Protein AF-A0A7S2FF23-F1 (afdb_monomer_lite)

Foldseek 3Di:
DPCVLVVLVVVLVVLVVVDDDDDVSLVVSLVSLLVSLVVCVVVPVLVVLVVSLVVCVVVVRDQDPSNLVSQLVSCVVVVNVPSNVVSVVVVVVVVVVVVVVVVVVVVVVVVVVVVVVVVVVVVVVD

Sequence (126 aa):
TGGRWQAALSLVDDMARYEMDGVAGDQLMAMGYTRAMALCASVGQWGEVDALLRRMKEKRLSLTREVMVFALRSAARRNDANDALLILGKMKRASVEHRQTMYQAHAKAQSQAEMEAEAAAEAAAE

Secondary structure (DSSP, 8-state):
-TTHHHHHHHHHHHHHHT---SHHHHHHHHHHHHHHHHHHHHTT-HHHHHHHHHHHHHTT----HHHHHHHHHHHHHTT-HHHHHHHHHHHHH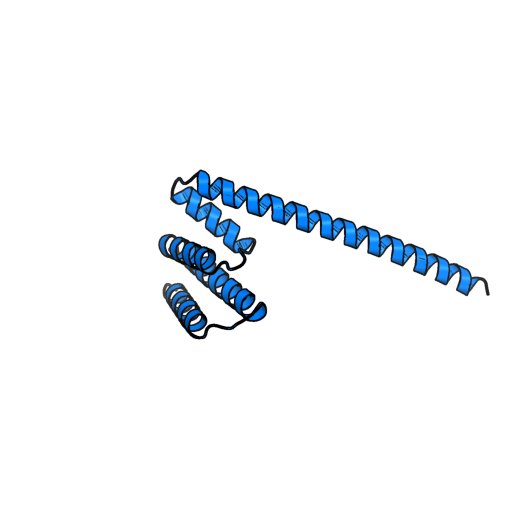HHHHHHHHHHHHHHHHHHHHHHHHHHHHHHT--

Radius of gyration: 21.61 Å; chains: 1; bounding box: 57×35×58 Å

Structure (mmCIF, N/CA/C/O backbone):
data_AF-A0A7S2FF23-F1
#
_entry.id   AF-A0A7S2FF23-F1
#
loop_
_atom_site.group_PDB
_atom_site.id
_atom_site.type_symbol
_atom_site.label_atom_id
_atom_site.label_alt_id
_atom_site.label_comp_id
_atom_site.label_asym_id
_atom_site.label_entity_id
_atom_site.label_seq_id
_atom_site.pdbx_PDB_ins_code
_atom_site.Cartn_x
_atom_site.Cartn_y
_atom_site.Cartn_z
_atom_site.occupancy
_atom_site.B_iso_or_equiv
_atom_site.auth_seq_id
_atom_site.auth_comp_id
_atom_site.auth_asym_id
_atom_site.auth_atom_id
_atom_site.pdbx_PDB_model_num
ATOM 1 N N . THR A 1 1 ? -26.070 -5.693 -5.999 1.00 49.62 1 THR A N 1
ATOM 2 C CA . THR A 1 1 ? -24.609 -5.901 -6.190 1.00 49.62 1 THR A CA 1
ATOM 3 C C . THR A 1 1 ? -23.790 -5.796 -4.894 1.00 49.62 1 THR A C 1
ATOM 5 O O . THR A 1 1 ? -22.575 -5.648 -4.966 1.00 49.62 1 THR A O 1
ATOM 8 N N . GLY A 1 2 ? -24.395 -5.954 -3.706 1.00 57.28 2 GLY A N 1
ATOM 9 C CA . GLY A 1 2 ? -23.759 -5.632 -2.417 1.00 57.28 2 GLY A CA 1
ATOM 10 C C . GLY A 1 2 ? -22.886 -6.707 -1.751 1.00 57.28 2 GLY A C 1
ATOM 11 O O . GLY A 1 2 ? -22.427 -6.443 -0.651 1.00 57.28 2 GLY A O 1
ATOM 12 N N . GLY A 1 3 ? -22.669 -7.878 -2.370 1.00 71.75 3 GLY A N 1
ATOM 13 C CA . GLY A 1 3 ? -21.920 -9.007 -1.774 1.00 71.75 3 GLY A CA 1
ATOM 14 C C . GLY A 1 3 ? -20.445 -9.138 -2.195 1.00 71.75 3 GLY A C 1
ATOM 15 O O . GLY A 1 3 ? -19.717 -9.988 -1.690 1.00 71.75 3 GLY A O 1
ATOM 16 N N . ARG A 1 4 ? -19.990 -8.336 -3.170 1.00 82.06 4 ARG A N 1
ATOM 17 C CA . ARG A 1 4 ? -18.653 -8.502 -3.775 1.00 82.06 4 ARG A CA 1
ATOM 18 C C . ARG A 1 4 ? -17.509 -8.020 -2.883 1.00 82.06 4 ARG A C 1
ATOM 20 O O . ARG A 1 4 ? -16.389 -8.484 -3.057 1.00 82.06 4 ARG A O 1
ATOM 27 N N . TRP A 1 5 ? -17.770 -7.097 -1.959 1.00 87.12 5 TRP A N 1
ATOM 28 C CA . TRP A 1 5 ? -16.735 -6.587 -1.059 1.00 87.12 5 TRP A CA 1
ATOM 29 C C . TRP A 1 5 ? -16.462 -7.570 0.086 1.00 87.12 5 TRP A C 1
ATOM 31 O O . TRP A 1 5 ? -15.302 -7.802 0.394 1.00 87.12 5 TRP A O 1
ATOM 41 N N . GLN A 1 6 ? -17.485 -8.249 0.617 1.00 91.44 6 GLN A N 1
ATOM 42 C CA . GLN A 1 6 ? -17.327 -9.312 1.618 1.00 91.44 6 GLN A CA 1
ATOM 43 C C . GLN A 1 6 ? -16.539 -10.496 1.053 1.00 91.44 6 GLN A C 1
ATOM 45 O O . GLN A 1 6 ? -15.628 -10.996 1.704 1.00 91.44 6 GLN A O 1
ATOM 50 N N . ALA A 1 7 ? -16.838 -10.906 -0.185 1.00 89.19 7 ALA A N 1
ATOM 51 C CA . ALA A 1 7 ? -16.074 -11.954 -0.860 1.00 89.19 7 ALA A CA 1
ATOM 52 C C . ALA A 1 7 ? -14.597 -11.561 -1.047 1.00 89.19 7 ALA A C 1
ATOM 54 O O . ALA A 1 7 ? -13.710 -12.391 -0.876 1.00 89.19 7 ALA A O 1
ATOM 55 N N . ALA A 1 8 ? -14.320 -10.289 -1.35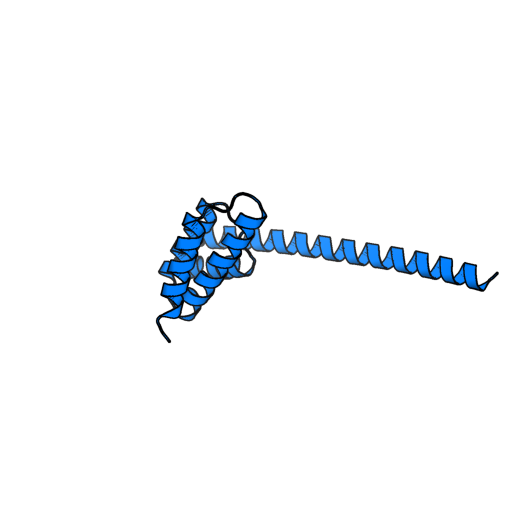3 1.00 89.44 8 ALA A N 1
ATOM 56 C CA . ALA A 1 8 ? -12.950 -9.800 -1.481 1.00 89.44 8 ALA A CA 1
ATOM 57 C C . ALA A 1 8 ? -12.206 -9.744 -0.137 1.00 89.44 8 ALA A C 1
ATOM 59 O O . ALA A 1 8 ? -11.015 -10.037 -0.104 1.00 89.44 8 ALA A O 1
ATOM 60 N N . LEU A 1 9 ? -12.894 -9.411 0.961 1.00 91.12 9 LEU A N 1
ATOM 61 C CA . LEU A 1 9 ? -12.325 -9.486 2.311 1.00 91.12 9 LEU A CA 1
ATOM 62 C C . LEU A 1 9 ? -11.981 -10.932 2.684 1.00 91.12 9 LEU A C 1
ATOM 64 O O . LEU A 1 9 ? -10.847 -11.195 3.074 1.00 91.12 9 LEU A O 1
ATOM 68 N N . SER A 1 10 ? -12.915 -11.864 2.462 1.00 90.31 10 SER A N 1
ATOM 69 C CA . SER A 1 10 ? -12.689 -13.295 2.704 1.00 90.31 10 SER A CA 1
ATOM 70 C C . SER A 1 10 ? -11.486 -13.814 1.922 1.00 90.31 10 SER A C 1
ATOM 72 O O . SER A 1 10 ? -10.647 -14.508 2.478 1.00 90.31 10 SER A O 1
ATOM 74 N N . LEU A 1 11 ? -11.355 -13.426 0.650 1.00 89.00 11 LEU A N 1
ATOM 75 C CA . LEU A 1 11 ? -10.224 -13.843 -0.173 1.00 89.00 11 LEU A CA 1
ATOM 76 C C . LEU A 1 11 ? -8.889 -13.312 0.368 1.00 89.00 11 LEU A C 1
ATOM 78 O O . LEU A 1 11 ? -7.906 -14.043 0.384 1.00 89.00 11 LEU A O 1
ATOM 82 N N . VAL A 1 12 ? -8.838 -12.056 0.824 1.00 89.06 12 VAL A N 1
ATOM 83 C CA . VAL A 1 12 ? -7.622 -11.487 1.433 1.00 89.06 12 VAL A CA 1
ATOM 84 C C . VAL A 1 12 ? -7.279 -12.185 2.749 1.00 89.06 12 VAL A C 1
ATOM 86 O O . VAL A 1 12 ? -6.098 -12.369 3.044 1.00 89.06 12 VAL A O 1
ATOM 89 N N . ASP A 1 13 ? -8.280 -12.595 3.525 1.00 89.94 13 ASP A N 1
ATOM 90 C CA . ASP A 1 13 ? -8.079 -13.378 4.745 1.00 89.94 13 ASP A CA 1
ATOM 91 C C . ASP A 1 13 ? -7.551 -14.779 4.442 1.00 89.94 13 ASP A C 1
ATOM 93 O O . ASP A 1 13 ? -6.604 -15.220 5.091 1.00 89.94 13 ASP A O 1
ATOM 97 N N . ASP A 1 14 ? -8.098 -15.447 3.428 1.00 88.06 14 ASP A N 1
ATOM 98 C CA . ASP A 1 14 ? -7.612 -16.749 2.979 1.00 88.06 14 ASP A CA 1
ATOM 99 C C . ASP A 1 14 ? -6.170 -16.640 2.480 1.00 88.06 14 ASP A C 1
ATOM 101 O O . ASP A 1 14 ? -5.298 -17.366 2.950 1.00 88.06 14 ASP A O 1
ATOM 105 N N . MET A 1 15 ? -5.873 -15.665 1.615 1.00 84.62 15 MET A N 1
ATOM 106 C CA . MET A 1 15 ? -4.509 -15.402 1.142 1.00 84.62 15 MET A CA 1
ATOM 107 C C . MET A 1 15 ? -3.540 -15.119 2.297 1.00 84.62 15 MET A C 1
ATOM 109 O O . MET A 1 15 ? -2.411 -15.602 2.285 1.00 84.62 15 MET A O 1
ATOM 113 N N . ALA A 1 16 ? -3.978 -14.374 3.317 1.00 82.25 16 ALA A N 1
ATOM 114 C CA . ALA A 1 16 ? -3.155 -14.075 4.484 1.00 82.25 16 ALA A CA 1
ATOM 115 C C . ALA A 1 16 ? -2.871 -15.307 5.359 1.00 82.25 16 ALA A C 1
ATOM 117 O O . ALA A 1 16 ? -1.862 -15.302 6.059 1.00 82.25 16 ALA A O 1
ATOM 118 N N . ARG A 1 17 ? -3.731 -16.336 5.333 1.00 81.69 17 ARG A N 1
ATOM 119 C CA . ARG A 1 17 ? -3.522 -17.604 6.057 1.00 81.69 17 ARG A CA 1
ATOM 120 C C . ARG A 1 17 ? -2.506 -18.512 5.378 1.00 81.69 17 ARG A C 1
ATOM 122 O O . ARG A 1 17 ? -1.840 -19.273 6.066 1.00 81.69 17 ARG A O 1
ATOM 129 N N . TYR A 1 18 ? -2.403 -18.448 4.054 1.00 78.75 18 TYR A N 1
ATOM 130 C CA . TYR A 1 18 ? -1.484 -19.291 3.288 1.00 78.75 18 TYR A CA 1
ATOM 131 C C . TYR A 1 18 ? -0.034 -18.782 3.278 1.00 78.75 18 TYR A C 1
ATOM 133 O O . TYR A 1 18 ? 0.759 -19.390 2.572 1.00 78.75 18 TYR A O 1
ATOM 141 N N . GLU A 1 19 ? 0.282 -17.698 4.013 1.00 65.50 19 GLU A N 1
ATOM 142 C CA . GLU A 1 19 ? 1.604 -17.046 4.144 1.00 65.50 19 GLU A CA 1
ATOM 143 C C . GLU A 1 19 ? 2.594 -17.421 3.032 1.00 65.50 19 GLU A C 1
ATOM 145 O O . GLU A 1 19 ? 3.387 -18.351 3.143 1.00 65.50 19 GLU A O 1
ATOM 150 N N . MET A 1 20 ? 2.513 -16.694 1.916 1.00 69.50 20 MET A N 1
ATOM 151 C CA . MET A 1 20 ? 3.458 -16.877 0.821 1.00 69.50 20 MET A CA 1
ATOM 152 C C . MET A 1 20 ? 4.746 -16.120 1.132 1.00 69.50 20 MET A C 1
ATOM 154 O O . MET A 1 20 ? 4.759 -14.890 1.110 1.00 69.50 20 MET A O 1
ATOM 158 N N . ASP A 1 21 ? 5.817 -16.860 1.405 1.00 74.50 21 ASP A N 1
ATOM 159 C CA . ASP A 1 21 ? 7.118 -16.279 1.720 1.00 74.50 21 ASP A CA 1
ATOM 160 C C . ASP A 1 21 ? 7.781 -15.611 0.504 1.00 74.50 21 ASP A C 1
ATOM 162 O O . ASP A 1 21 ? 7.741 -16.095 -0.632 1.00 74.50 21 ASP A O 1
ATOM 166 N N . GLY A 1 22 ? 8.466 -14.498 0.774 1.00 79.50 22 GLY A N 1
ATOM 167 C CA . GLY A 1 22 ? 9.318 -13.797 -0.181 1.00 79.50 22 GLY A CA 1
ATOM 168 C C . GLY A 1 22 ? 8.622 -12.711 -1.007 1.00 79.50 22 GLY A C 1
ATOM 169 O O . GLY A 1 22 ? 7.422 -12.462 -0.918 1.00 79.50 22 GLY A O 1
ATOM 170 N N . VAL A 1 23 ? 9.417 -12.050 -1.857 1.00 77.75 23 VAL A N 1
ATOM 171 C CA . VAL A 1 23 ? 9.014 -10.838 -2.601 1.00 77.75 23 VAL A CA 1
ATOM 172 C C . VAL A 1 23 ? 7.779 -11.066 -3.479 1.00 77.75 23 VAL A C 1
ATOM 174 O O . VAL A 1 23 ? 6.922 -10.189 -3.581 1.00 77.75 23 VAL A O 1
ATOM 177 N N . ALA A 1 24 ? 7.666 -12.243 -4.101 1.00 82.19 24 ALA A N 1
ATOM 178 C CA . ALA A 1 24 ? 6.515 -12.587 -4.933 1.00 82.19 24 ALA A CA 1
ATOM 179 C C . ALA A 1 24 ? 5.222 -12.713 -4.106 1.00 82.19 24 ALA A C 1
ATOM 181 O O . ALA A 1 24 ? 4.164 -12.256 -4.543 1.00 82.19 24 ALA A O 1
ATOM 182 N N . GLY A 1 25 ? 5.317 -13.275 -2.897 1.00 85.44 25 GLY A N 1
ATOM 183 C CA . GLY A 1 25 ? 4.204 -13.373 -1.958 1.00 85.44 25 GLY A CA 1
ATOM 184 C C . GLY A 1 25 ? 3.742 -12.001 -1.474 1.00 85.44 25 GLY A C 1
ATOM 185 O O . GLY A 1 25 ? 2.553 -11.691 -1.554 1.00 85.44 25 GLY A O 1
ATOM 186 N N . ASP A 1 26 ? 4.677 -11.129 -1.092 1.00 86.25 26 ASP A N 1
ATOM 187 C CA . ASP A 1 26 ? 4.374 -9.756 -0.666 1.00 86.25 26 ASP A CA 1
ATOM 188 C C . ASP A 1 26 ? 3.673 -8.942 -1.762 1.00 86.25 26 ASP A C 1
ATOM 190 O O . ASP A 1 26 ? 2.725 -8.198 -1.490 1.00 86.25 26 ASP A O 1
ATOM 194 N N . GLN A 1 27 ? 4.110 -9.090 -3.017 1.00 86.12 27 GLN A N 1
ATOM 195 C CA . GLN A 1 27 ? 3.484 -8.430 -4.164 1.00 86.12 27 GLN A CA 1
ATOM 196 C C . GLN A 1 27 ? 2.062 -8.942 -4.411 1.00 86.12 27 GLN A C 1
ATOM 198 O O . GLN A 1 27 ? 1.145 -8.136 -4.600 1.00 86.12 27 GLN A O 1
ATOM 203 N N . LEU A 1 28 ? 1.860 -10.261 -4.367 1.00 86.81 28 LEU A N 1
ATOM 204 C CA . LEU A 1 28 ? 0.541 -10.866 -4.532 1.00 86.81 28 LEU A CA 1
ATOM 205 C C . LEU A 1 28 ? -0.409 -10.442 -3.403 1.00 86.81 28 LEU A C 1
ATOM 207 O O . LEU A 1 28 ? -1.543 -10.033 -3.666 1.00 86.81 28 LEU A O 1
ATOM 211 N N . MET A 1 29 ? 0.068 -10.459 -2.156 1.00 89.69 29 MET A N 1
ATOM 212 C CA . MET A 1 29 ? -0.676 -9.963 -1.001 1.00 89.69 29 MET A CA 1
ATOM 213 C C . MET A 1 29 ? -1.052 -8.492 -1.186 1.00 89.69 29 MET A C 1
ATOM 215 O O . MET A 1 29 ? -2.224 -8.137 -1.047 1.00 89.69 29 MET A O 1
ATOM 219 N N . ALA A 1 30 ? -0.101 -7.631 -1.565 1.00 89.62 30 ALA A N 1
ATOM 220 C CA . ALA A 1 30 ? -0.363 -6.212 -1.797 1.00 89.62 30 ALA A CA 1
ATOM 221 C C . ALA A 1 30 ? -1.417 -5.975 -2.895 1.00 89.62 30 ALA A C 1
ATOM 223 O O . ALA A 1 30 ? -2.283 -5.106 -2.738 1.00 89.62 30 ALA A O 1
ATOM 224 N N . MET A 1 31 ? -1.406 -6.765 -3.976 1.00 89.50 31 MET A N 1
ATOM 225 C CA . MET A 1 31 ? -2.449 -6.728 -5.009 1.00 89.50 31 MET A CA 1
ATOM 226 C C . MET A 1 31 ? -3.822 -7.137 -4.461 1.00 89.50 31 MET A C 1
ATOM 228 O O . MET A 1 31 ? -4.812 -6.447 -4.724 1.00 89.50 31 MET A O 1
ATOM 232 N N . GLY A 1 32 ? -3.885 -8.210 -3.667 1.00 90.81 32 GLY A N 1
ATOM 233 C CA . GLY A 1 32 ? -5.118 -8.672 -3.023 1.00 90.81 32 GLY A CA 1
ATOM 234 C C . GLY A 1 32 ? -5.749 -7.587 -2.147 1.00 90.81 32 GLY A C 1
ATOM 235 O O . GLY A 1 32 ? -6.911 -7.218 -2.347 1.00 90.81 32 GLY A O 1
ATOM 236 N N . TYR A 1 33 ? -4.956 -6.991 -1.250 1.00 92.88 33 TYR A N 1
ATOM 237 C CA . TYR A 1 33 ? -5.396 -5.864 -0.422 1.00 92.88 33 TYR A CA 1
ATOM 238 C C . TYR A 1 33 ? -5.871 -4.677 -1.271 1.00 92.88 33 TYR A C 1
ATOM 240 O O . TYR A 1 33 ? -6.954 -4.146 -1.024 1.00 92.88 33 TYR A O 1
ATOM 248 N N . THR A 1 34 ? -5.114 -4.293 -2.306 1.00 92.12 34 THR A N 1
ATOM 249 C CA . THR A 1 34 ? -5.481 -3.184 -3.207 1.00 92.12 34 THR A CA 1
ATOM 250 C C . THR A 1 34 ? -6.864 -3.408 -3.822 1.00 92.12 34 THR A C 1
ATOM 252 O O . THR A 1 34 ? -7.699 -2.498 -3.851 1.00 92.12 34 THR A O 1
ATOM 255 N N . ARG A 1 35 ? -7.147 -4.634 -4.279 1.00 91.69 35 ARG A N 1
ATOM 256 C CA . ARG A 1 35 ? -8.424 -4.967 -4.916 1.00 91.69 35 ARG A CA 1
ATOM 257 C C . ARG A 1 35 ? -9.586 -4.974 -3.926 1.00 91.69 35 ARG A C 1
ATOM 259 O O . ARG A 1 35 ? -10.644 -4.423 -4.243 1.00 91.69 35 ARG A O 1
ATOM 266 N N . ALA A 1 36 ? -9.393 -5.549 -2.740 1.00 93.31 36 ALA A N 1
ATOM 267 C CA . ALA A 1 36 ? -10.399 -5.540 -1.681 1.00 93.31 36 ALA A CA 1
ATOM 268 C C . ALA A 1 36 ? -10.723 -4.111 -1.226 1.00 93.31 36 ALA A C 1
ATOM 270 O O . ALA A 1 36 ? -11.896 -3.743 -1.130 1.00 93.31 36 ALA A O 1
ATOM 271 N N . MET A 1 37 ? -9.700 -3.268 -1.055 1.00 93.19 37 MET A N 1
ATOM 272 C CA . MET A 1 37 ? -9.874 -1.854 -0.729 1.00 93.19 37 MET A CA 1
ATOM 273 C C . MET A 1 37 ? -10.647 -1.102 -1.813 1.00 93.19 37 MET A C 1
ATOM 275 O O . MET A 1 37 ? -11.553 -0.342 -1.485 1.00 93.19 37 MET A O 1
ATOM 279 N N . ALA A 1 38 ? -10.338 -1.323 -3.094 1.00 90.69 38 ALA A N 1
ATOM 280 C CA . ALA A 1 38 ? -11.052 -0.677 -4.195 1.00 90.69 38 ALA A CA 1
ATOM 281 C C . ALA A 1 38 ? -12.548 -1.035 -4.197 1.00 90.69 38 ALA A C 1
ATOM 283 O O . ALA A 1 38 ? -13.399 -0.162 -4.383 1.00 90.69 38 ALA A O 1
ATOM 284 N N . LEU A 1 39 ? -12.879 -2.304 -3.938 1.00 91.56 39 LEU A N 1
ATOM 285 C CA . LEU A 1 39 ? -14.265 -2.753 -3.827 1.00 91.56 39 LEU A CA 1
ATOM 286 C C . LEU A 1 39 ? -14.959 -2.135 -2.611 1.00 91.56 39 LEU A C 1
ATOM 288 O O . LEU A 1 39 ? -16.034 -1.560 -2.780 1.00 91.56 39 LEU A O 1
ATOM 292 N N . CYS A 1 40 ? -14.339 -2.166 -1.429 1.00 91.69 40 CYS A N 1
ATOM 293 C CA . CYS A 1 40 ? -14.885 -1.540 -0.221 1.00 91.69 40 CYS A CA 1
ATOM 294 C C . CYS A 1 40 ? -15.104 -0.031 -0.416 1.00 91.69 40 CYS A C 1
ATOM 296 O O . CYS A 1 40 ? -16.181 0.488 -0.121 1.00 91.69 40 CYS A O 1
ATOM 298 N N . ALA A 1 41 ? -14.131 0.670 -1.004 1.00 90.25 41 ALA A N 1
ATOM 299 C CA . ALA A 1 41 ? -14.230 2.093 -1.313 1.00 90.25 41 ALA A CA 1
ATOM 300 C C . ALA A 1 41 ? -15.376 2.394 -2.293 1.00 90.25 41 ALA A C 1
ATOM 302 O O . ALA A 1 41 ? -16.092 3.377 -2.108 1.00 90.25 41 ALA A O 1
ATOM 303 N N . SER A 1 42 ? -15.589 1.538 -3.302 1.00 89.38 42 SER A N 1
ATOM 304 C CA . SER A 1 42 ? -16.648 1.728 -4.306 1.00 89.38 42 SER A CA 1
ATOM 305 C C . SER A 1 42 ? -18.067 1.659 -3.733 1.00 89.38 42 SER A C 1
ATOM 307 O O . SER A 1 42 ? -18.976 2.271 -4.285 1.00 89.38 42 SER A O 1
ATOM 309 N N . VAL A 1 43 ? -18.253 0.952 -2.613 1.00 90.38 43 VAL A N 1
ATOM 310 C CA . VAL A 1 43 ? -19.541 0.838 -1.908 1.00 90.38 43 VAL A CA 1
ATOM 311 C C . VAL A 1 43 ? -19.595 1.669 -0.622 1.00 90.38 43 VAL A C 1
ATOM 313 O O . VAL A 1 43 ? -20.529 1.536 0.161 1.00 90.38 43 VAL A O 1
ATOM 316 N N . GLY A 1 44 ? -18.597 2.524 -0.383 1.00 88.56 44 GLY A N 1
ATOM 317 C CA . GLY A 1 44 ? -18.557 3.412 0.779 1.00 88.56 44 GLY A CA 1
ATOM 318 C C . GLY A 1 44 ? -18.185 2.746 2.108 1.00 88.56 44 GLY A C 1
ATOM 319 O O . GLY A 1 44 ? -18.329 3.381 3.152 1.00 88.56 44 GLY A O 1
ATOM 320 N N . GLN A 1 45 ? -17.673 1.513 2.095 1.00 92.06 45 GLN A N 1
ATOM 321 C CA . GLN A 1 45 ? -17.220 0.787 3.288 1.00 92.06 45 GLN A CA 1
ATOM 322 C C . GLN A 1 45 ? -15.827 1.262 3.730 1.00 92.06 45 GLN A C 1
ATOM 324 O O . GLN A 1 45 ? -14.837 0.538 3.661 1.00 92.06 45 GLN A O 1
ATOM 329 N N . TRP A 1 46 ? -15.727 2.524 4.154 1.00 89.88 46 TRP A N 1
ATOM 330 C CA . TRP A 1 46 ? -14.447 3.158 4.498 1.00 89.88 46 TRP A CA 1
ATOM 331 C C . TRP A 1 46 ? -13.820 2.631 5.793 1.00 89.88 46 TRP A C 1
ATOM 333 O O . TRP A 1 46 ? -12.603 2.699 5.926 1.00 89.88 46 TRP A O 1
ATOM 343 N N . GLY A 1 47 ? -14.620 2.075 6.711 1.00 91.12 47 GLY A N 1
ATOM 344 C CA . GLY A 1 47 ? -14.102 1.380 7.895 1.00 91.12 47 GLY A CA 1
ATOM 345 C C . GLY A 1 47 ? -13.257 0.162 7.512 1.00 91.12 47 GLY A C 1
ATOM 346 O O . GLY A 1 47 ? -12.136 0.017 7.988 1.00 91.12 47 GLY A O 1
ATOM 347 N N . GLU A 1 48 ? -13.739 -0.632 6.554 1.00 92.88 48 GLU A N 1
ATOM 348 C CA . GLU A 1 48 ? -13.006 -1.783 6.012 1.00 92.88 48 GLU A CA 1
ATOM 349 C C . GLU A 1 48 ? -11.749 -1.354 5.249 1.00 92.88 48 GLU A C 1
ATOM 351 O O . GLU A 1 48 ? -10.688 -1.952 5.401 1.00 92.88 48 GLU A O 1
ATOM 356 N N . VAL A 1 49 ? -11.824 -0.266 4.471 1.00 93.12 49 VAL A N 1
ATOM 357 C CA . VAL A 1 49 ? -10.641 0.307 3.801 1.00 93.12 49 VAL A CA 1
ATOM 358 C C . VAL A 1 49 ? -9.568 0.690 4.825 1.00 93.12 49 VAL A C 1
ATOM 360 O O . VAL A 1 49 ? -8.389 0.413 4.606 1.00 93.12 49 VAL A O 1
ATOM 363 N N . ASP A 1 50 ? -9.957 1.300 5.946 1.00 91.44 50 ASP A N 1
ATOM 364 C CA . ASP A 1 50 ? -9.029 1.686 7.012 1.00 91.44 50 ASP A CA 1
ATOM 365 C C . ASP A 1 50 ? -8.431 0.465 7.730 1.00 91.44 50 ASP A C 1
ATOM 367 O O . ASP A 1 50 ? -7.224 0.424 7.974 1.00 91.44 50 ASP A O 1
ATOM 371 N N . ALA A 1 51 ? -9.239 -0.563 8.001 1.00 92.25 51 ALA A N 1
ATOM 372 C CA . ALA A 1 51 ? -8.774 -1.820 8.587 1.00 92.25 51 ALA A CA 1
ATOM 373 C C . ALA A 1 51 ? -7.759 -2.536 7.677 1.00 92.25 51 ALA A C 1
ATOM 375 O O . ALA A 1 51 ? -6.689 -2.950 8.132 1.00 92.25 51 ALA A O 1
ATOM 376 N N . LEU A 1 52 ? -8.042 -2.6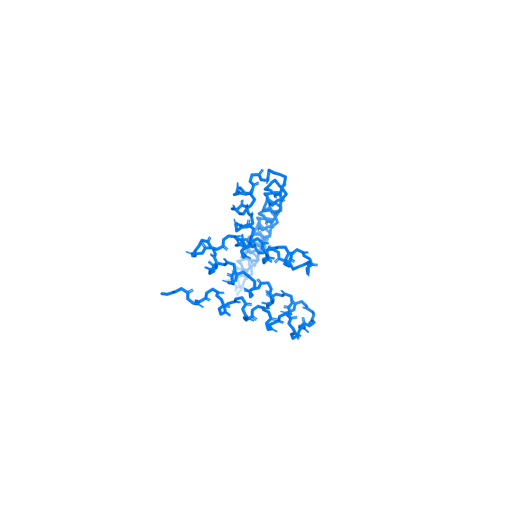15 6.374 1.00 93.44 52 LEU A N 1
ATOM 377 C CA . LEU A 1 52 ? -7.130 -3.182 5.377 1.00 93.44 52 LEU A CA 1
ATOM 378 C C . LEU A 1 52 ? -5.821 -2.385 5.279 1.00 93.44 52 LEU A C 1
ATOM 380 O O . LEU A 1 52 ? -4.744 -2.978 5.215 1.00 93.44 52 LEU A O 1
ATOM 384 N N . LEU A 1 53 ? -5.885 -1.050 5.331 1.00 91.50 53 LEU A N 1
ATOM 385 C CA . LEU A 1 53 ? -4.698 -0.188 5.346 1.00 91.50 53 LEU A CA 1
ATOM 386 C C . LEU A 1 53 ? -3.806 -0.432 6.562 1.00 91.50 53 LEU A C 1
ATOM 388 O O . LEU A 1 53 ? -2.582 -0.468 6.421 1.00 91.50 53 LEU A O 1
ATOM 392 N N . ARG A 1 54 ? -4.395 -0.591 7.752 1.00 90.69 54 ARG A N 1
ATOM 393 C CA . ARG A 1 54 ? -3.646 -0.909 8.978 1.00 90.69 54 ARG A CA 1
ATOM 394 C C . ARG A 1 54 ? -2.956 -2.263 8.855 1.00 90.69 54 ARG A C 1
ATOM 396 O O . ARG A 1 54 ? -1.748 -2.329 9.056 1.00 90.69 54 ARG A O 1
ATOM 403 N N . ARG A 1 55 ? -3.672 -3.286 8.379 1.00 91.69 55 ARG A N 1
ATOM 404 C CA . ARG A 1 55 ? -3.110 -4.623 8.125 1.00 91.69 55 ARG A CA 1
ATOM 405 C C . ARG A 1 55 ? -1.951 -4.601 7.125 1.00 91.69 55 ARG A C 1
ATOM 407 O O . ARG A 1 55 ? -0.929 -5.238 7.368 1.00 91.69 55 ARG A O 1
ATOM 414 N N . MET A 1 56 ? -2.061 -3.841 6.027 1.00 91.00 56 MET A N 1
ATOM 415 C CA . MET A 1 56 ? -0.942 -3.665 5.086 1.00 91.00 56 MET A CA 1
ATOM 416 C C . MET A 1 56 ? 0.272 -3.005 5.752 1.00 91.00 56 MET A C 1
ATOM 418 O O . MET A 1 56 ? 1.400 -3.437 5.519 1.00 91.00 56 MET A O 1
ATOM 422 N N . LYS A 1 57 ? 0.056 -1.971 6.583 1.00 88.12 57 LYS A N 1
ATOM 423 C CA . LYS A 1 57 ? 1.131 -1.283 7.322 1.00 88.12 57 LYS A CA 1
ATOM 424 C C . LYS A 1 57 ? 1.813 -2.225 8.325 1.00 88.12 57 LYS A C 1
ATOM 426 O O . LYS A 1 57 ? 3.040 -2.241 8.386 1.00 88.12 57 LYS A O 1
ATOM 431 N N . GLU A 1 58 ? 1.044 -3.019 9.068 1.00 89.88 58 GLU A N 1
ATOM 432 C CA . GLU A 1 58 ? 1.541 -3.997 10.050 1.00 89.88 58 GLU A CA 1
ATOM 433 C C . GLU A 1 58 ? 2.383 -5.094 9.394 1.00 89.88 58 GLU A C 1
ATOM 435 O O . GLU A 1 58 ? 3.488 -5.382 9.851 1.00 89.88 58 GLU A O 1
ATOM 440 N N . LYS A 1 59 ? 1.914 -5.630 8.261 1.00 86.69 59 LYS A N 1
ATOM 441 C CA . LYS A 1 59 ? 2.650 -6.611 7.449 1.00 86.69 59 LYS A CA 1
ATOM 442 C C . LYS A 1 59 ? 3.780 -5.995 6.612 1.00 86.69 59 LYS A C 1
ATOM 444 O O . LYS A 1 59 ? 4.418 -6.704 5.847 1.00 86.69 59 LYS A O 1
ATOM 449 N N . ARG A 1 60 ? 4.032 -4.684 6.739 1.00 87.81 60 ARG A N 1
ATOM 450 C CA . ARG A 1 60 ? 5.053 -3.927 5.985 1.00 87.81 60 ARG A CA 1
ATOM 451 C C . ARG A 1 60 ? 4.955 -4.105 4.464 1.00 87.81 60 ARG A C 1
ATOM 453 O O . ARG A 1 60 ? 5.951 -3.966 3.758 1.00 87.81 60 ARG A O 1
ATOM 460 N N . LEU A 1 61 ? 3.747 -4.354 3.961 1.00 87.75 61 LEU A N 1
ATOM 461 C CA . LEU A 1 61 ? 3.505 -4.514 2.534 1.00 87.75 61 LEU A CA 1
ATOM 462 C C . LEU A 1 61 ? 3.702 -3.179 1.814 1.00 87.75 61 LEU A C 1
ATOM 464 O O . LEU A 1 61 ? 3.409 -2.101 2.346 1.00 87.75 61 LEU A O 1
ATOM 468 N N . SER A 1 62 ? 4.171 -3.254 0.571 1.00 84.38 62 SER A N 1
ATOM 469 C CA . SER A 1 62 ? 4.347 -2.069 -0.262 1.00 84.38 62 SER A CA 1
ATOM 470 C C . SER A 1 62 ? 3.004 -1.378 -0.505 1.00 84.38 62 SER A C 1
ATOM 472 O O . SER A 1 62 ? 2.035 -1.993 -0.956 1.00 84.38 62 SER A O 1
ATOM 474 N N . LEU A 1 63 ? 2.943 -0.077 -0.215 1.00 85.25 63 LEU A N 1
ATOM 475 C CA . LEU A 1 63 ? 1.786 0.740 -0.560 1.00 85.25 63 LEU A CA 1
ATOM 476 C C . LEU A 1 63 ? 1.914 1.126 -2.031 1.00 85.25 63 LEU A C 1
ATOM 478 O O . LEU A 1 63 ? 2.762 1.937 -2.396 1.00 85.25 63 LEU A O 1
ATOM 482 N N . THR A 1 64 ? 1.064 0.562 -2.880 1.00 85.12 64 THR A N 1
ATOM 483 C CA . THR A 1 64 ? 0.969 0.978 -4.281 1.00 85.12 64 THR A CA 1
ATOM 484 C C . THR A 1 64 ? 0.371 2.385 -4.383 1.00 85.12 64 THR A C 1
ATOM 486 O O . THR A 1 64 ? -0.246 2.894 -3.443 1.00 85.12 64 THR A O 1
ATOM 489 N N . ARG A 1 65 ? 0.516 3.032 -5.547 1.00 84.94 65 ARG A N 1
ATOM 490 C CA . ARG A 1 65 ? -0.081 4.356 -5.807 1.00 84.94 65 ARG A CA 1
ATOM 491 C C . ARG A 1 65 ? -1.585 4.373 -5.505 1.00 84.94 65 ARG A C 1
ATOM 493 O O . ARG A 1 65 ? -2.073 5.330 -4.912 1.00 84.94 65 ARG A O 1
ATOM 500 N N . GLU A 1 66 ? -2.303 3.323 -5.889 1.00 86.88 66 GLU A N 1
ATOM 501 C CA . GLU A 1 66 ? -3.746 3.198 -5.657 1.00 86.88 66 GLU A CA 1
ATOM 502 C C . GLU A 1 66 ? -4.072 3.105 -4.164 1.00 86.88 66 GLU A C 1
ATOM 504 O O . GLU A 1 66 ? -4.931 3.839 -3.673 1.00 86.88 66 GLU A O 1
ATOM 509 N N . VAL A 1 67 ? -3.320 2.295 -3.414 1.00 89.12 67 VAL A N 1
ATOM 510 C CA . VAL A 1 67 ? -3.451 2.198 -1.953 1.00 89.12 67 VAL A CA 1
ATOM 511 C C . VAL A 1 67 ? -3.179 3.544 -1.281 1.00 89.12 67 VAL A C 1
ATOM 513 O O . VAL A 1 67 ? -3.926 3.933 -0.384 1.00 89.12 67 VAL A O 1
ATOM 516 N N . MET A 1 68 ? -2.172 4.300 -1.733 1.00 89.38 68 MET A N 1
ATOM 517 C CA . MET A 1 68 ? -1.889 5.637 -1.192 1.00 89.38 68 MET A CA 1
ATOM 518 C C . MET A 1 68 ? -3.053 6.619 -1.411 1.00 89.38 68 MET A C 1
ATOM 520 O O . MET A 1 68 ? -3.349 7.417 -0.523 1.00 89.38 68 MET A O 1
ATOM 524 N N . VAL A 1 69 ? -3.768 6.537 -2.541 1.00 91.31 69 VAL A N 1
ATOM 525 C CA . VAL A 1 69 ? -4.969 7.359 -2.790 1.00 91.31 69 VAL A CA 1
ATOM 526 C C . VAL A 1 69 ? -6.101 6.995 -1.829 1.00 91.31 69 VAL A C 1
ATOM 528 O O . VAL A 1 69 ? -6.739 7.885 -1.260 1.00 91.31 69 VAL A O 1
ATOM 531 N N . PHE A 1 70 ? -6.351 5.702 -1.610 1.00 91.31 70 PHE A N 1
ATOM 532 C CA . PHE A 1 70 ? -7.347 5.256 -0.632 1.00 91.31 70 PHE A CA 1
ATOM 533 C C . PHE A 1 70 ? -6.968 5.664 0.796 1.00 91.31 70 PHE A C 1
ATOM 535 O O . PHE A 1 70 ? -7.832 6.115 1.548 1.00 91.31 70 PHE A O 1
ATOM 542 N N . ALA A 1 71 ? -5.682 5.589 1.141 1.00 88.44 71 ALA A N 1
ATOM 543 C CA . ALA A 1 71 ? -5.161 6.017 2.433 1.00 88.44 71 ALA A CA 1
ATOM 544 C C . ALA A 1 71 ? -5.379 7.512 2.678 1.00 88.44 71 ALA A C 1
ATOM 546 O O . ALA A 1 71 ? -5.861 7.890 3.743 1.00 88.44 71 ALA A O 1
ATOM 547 N N . LEU A 1 72 ? -5.109 8.358 1.679 1.00 90.56 72 LEU A N 1
ATOM 548 C CA . LEU A 1 72 ? -5.331 9.799 1.786 1.00 90.56 72 LEU A CA 1
ATOM 549 C C . LEU A 1 72 ? -6.815 10.127 1.993 1.00 90.56 72 LEU A C 1
ATOM 551 O O . LEU A 1 72 ? -7.160 10.964 2.825 1.00 90.56 72 LEU A O 1
ATOM 555 N N . ARG A 1 73 ? -7.705 9.432 1.273 1.00 89.44 73 ARG A N 1
ATOM 556 C CA . ARG A 1 73 ? -9.157 9.578 1.446 1.00 89.44 73 ARG A CA 1
ATOM 557 C C . ARG A 1 73 ? -9.617 9.117 2.829 1.00 89.44 73 ARG A C 1
ATOM 559 O O . ARG A 1 73 ? -10.441 9.800 3.428 1.00 89.44 73 ARG A O 1
ATOM 566 N N . SER A 1 74 ? -9.085 8.007 3.345 1.00 88.56 74 SER A N 1
ATOM 567 C CA . SER A 1 74 ? -9.384 7.554 4.711 1.00 88.56 74 SER A CA 1
ATOM 568 C C . SER A 1 74 ? -8.919 8.581 5.750 1.00 88.56 74 SER A C 1
ATOM 570 O O . SER A 1 74 ? -9.709 9.009 6.588 1.00 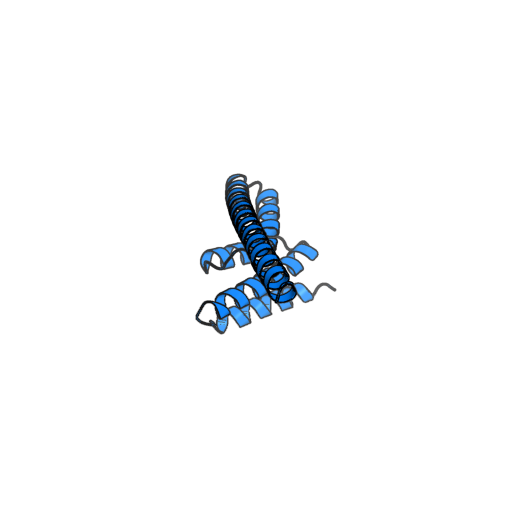88.56 74 SER A O 1
ATOM 572 N N . ALA A 1 75 ? -7.676 9.065 5.642 1.00 88.06 75 ALA A N 1
ATOM 573 C CA . ALA A 1 75 ? -7.117 10.077 6.540 1.00 88.06 75 ALA A CA 1
ATOM 574 C C . ALA A 1 75 ? -7.933 11.381 6.532 1.00 88.06 75 ALA A C 1
ATOM 576 O O . ALA A 1 75 ? -8.260 11.907 7.594 1.00 88.06 75 ALA A O 1
ATOM 577 N N . ALA A 1 76 ? -8.353 11.853 5.352 1.00 88.56 76 ALA A N 1
ATOM 578 C CA . ALA A 1 76 ? -9.225 13.020 5.227 1.00 88.56 76 ALA A CA 1
ATOM 579 C C . ALA A 1 76 ? -10.570 12.820 5.947 1.00 88.56 76 ALA A C 1
ATOM 581 O O . ALA A 1 76 ? -11.033 13.713 6.652 1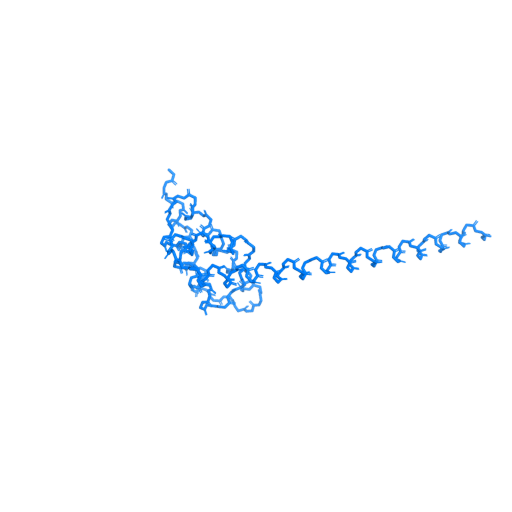.00 88.56 76 ALA A O 1
ATOM 582 N N . ARG A 1 77 ? -11.181 11.631 5.835 1.00 88.31 77 ARG A N 1
ATOM 583 C CA . ARG A 1 77 ? -12.439 11.306 6.532 1.00 88.31 77 ARG A CA 1
ATOM 584 C C . ARG A 1 77 ? -12.277 11.203 8.049 1.00 88.31 77 ARG A C 1
ATOM 586 O O . ARG A 1 77 ? -13.226 11.496 8.766 1.00 88.31 77 ARG A O 1
ATOM 593 N N . ARG A 1 78 ? -11.097 10.800 8.532 1.00 86.44 78 ARG A N 1
ATOM 594 C CA . ARG A 1 78 ? -10.750 10.769 9.964 1.00 86.44 78 ARG A CA 1
ATOM 595 C C . ARG A 1 78 ? -10.314 12.139 10.506 1.00 86.44 78 ARG A C 1
ATOM 597 O O . ARG A 1 78 ? -10.033 12.236 11.695 1.00 86.44 78 ARG A O 1
ATOM 604 N N . ASN A 1 79 ? -10.245 13.171 9.657 1.00 89.25 79 ASN A N 1
ATOM 605 C CA . ASN A 1 79 ? -9.639 14.469 9.965 1.00 89.25 79 ASN A CA 1
ATOM 606 C C . ASN A 1 79 ? -8.205 14.340 10.531 1.00 89.25 79 ASN A C 1
ATOM 608 O O . ASN A 1 79 ? -7.793 15.079 11.422 1.00 89.25 79 ASN A O 1
ATOM 612 N N . ASP A 1 80 ? -7.449 13.363 10.024 1.00 89.94 80 ASP A N 1
ATOM 613 C CA . ASP A 1 80 ? -6.101 13.035 10.485 1.00 89.94 80 ASP A CA 1
ATOM 614 C C . ASP A 1 80 ? -5.055 13.652 9.550 1.00 89.94 80 ASP A C 1
ATOM 616 O O . ASP A 1 80 ? -4.595 13.043 8.577 1.00 89.94 80 ASP A O 1
ATOM 620 N N . ALA A 1 81 ? -4.694 14.904 9.838 1.00 88.19 81 ALA A N 1
ATOM 621 C CA . ALA A 1 81 ? -3.724 15.657 9.048 1.00 88.19 81 ALA A CA 1
ATOM 622 C C . ALA A 1 81 ? -2.322 15.023 9.063 1.00 88.19 81 ALA A C 1
ATOM 624 O O . ALA A 1 81 ? -1.604 15.100 8.065 1.00 88.19 81 ALA A O 1
ATOM 625 N N . ASN A 1 82 ? -1.936 14.365 10.159 1.00 89.75 82 ASN A N 1
ATOM 626 C CA . ASN A 1 82 ? -0.615 13.755 10.290 1.00 89.75 82 ASN A CA 1
ATOM 627 C C . ASN A 1 82 ? -0.470 12.541 9.367 1.00 89.75 82 ASN A C 1
ATOM 629 O O . ASN A 1 82 ? 0.513 12.451 8.625 1.00 89.75 82 ASN A O 1
ATOM 633 N N . ASP A 1 83 ? -1.455 11.637 9.354 1.00 84.12 83 ASP A N 1
ATOM 634 C CA . ASP A 1 83 ? -1.427 10.481 8.447 1.00 84.12 83 ASP A CA 1
ATOM 635 C C . ASP A 1 83 ? -1.503 10.945 6.981 1.00 84.12 83 ASP A C 1
ATOM 637 O O . ASP A 1 83 ? -0.748 10.458 6.137 1.00 84.12 83 ASP A O 1
ATOM 641 N N . ALA A 1 84 ? -2.318 11.965 6.679 1.00 87.75 84 ALA A N 1
ATOM 642 C CA . ALA A 1 84 ? -2.395 12.554 5.341 1.00 87.75 84 ALA A CA 1
ATOM 643 C C . ALA A 1 84 ? -1.046 13.128 4.862 1.00 87.75 84 ALA A C 1
ATOM 645 O O . ALA A 1 84 ? -0.607 12.824 3.749 1.00 87.75 84 ALA A O 1
ATOM 646 N N . LEU A 1 85 ? -0.351 13.908 5.699 1.00 91.50 85 LEU A N 1
ATOM 647 C CA . LEU A 1 85 ? 0.968 14.468 5.378 1.00 91.50 85 LEU A CA 1
ATOM 648 C C . LEU A 1 85 ? 2.024 13.376 5.181 1.00 91.50 85 LEU A C 1
ATOM 650 O O . LEU A 1 85 ? 2.817 13.443 4.236 1.00 91.50 85 LEU A O 1
ATOM 654 N N . LEU A 1 86 ? 2.010 12.339 6.022 1.00 88.81 86 LEU A N 1
ATOM 655 C CA . LEU A 1 86 ? 2.911 11.195 5.888 1.00 88.81 86 LEU A CA 1
ATOM 656 C C . LEU A 1 86 ? 2.713 10.481 4.541 1.00 88.81 86 LEU A C 1
ATOM 658 O O . LEU A 1 86 ? 3.690 10.149 3.861 1.00 88.81 86 LEU A O 1
ATOM 662 N N . ILE A 1 87 ? 1.459 10.261 4.140 1.00 88.69 87 ILE A N 1
ATOM 663 C CA . ILE A 1 87 ? 1.107 9.628 2.862 1.00 88.69 87 ILE A CA 1
ATOM 664 C C . ILE A 1 87 ? 1.542 10.510 1.686 1.00 88.69 87 ILE A C 1
ATOM 666 O O . ILE A 1 87 ? 2.198 10.016 0.767 1.00 88.69 87 ILE A O 1
ATOM 670 N N . LEU A 1 88 ? 1.269 11.817 1.730 1.00 88.44 88 LEU A N 1
ATOM 671 C CA . LEU A 1 88 ? 1.691 12.764 0.690 1.00 88.44 88 LEU A CA 1
ATOM 672 C C . LEU A 1 88 ? 3.217 12.805 0.531 1.00 88.44 88 LEU A C 1
ATOM 674 O O . LEU A 1 88 ? 3.725 12.815 -0.592 1.00 88.44 88 LEU A O 1
ATOM 678 N N . GLY A 1 89 ? 3.964 12.749 1.636 1.00 89.75 89 GLY A N 1
ATOM 679 C CA . GLY A 1 89 ? 5.423 12.650 1.607 1.00 89.75 89 GLY A CA 1
ATOM 680 C C . GLY A 1 89 ? 5.924 11.370 0.926 1.00 89.75 89 GLY A C 1
ATOM 681 O O . GLY A 1 89 ? 6.891 11.408 0.161 1.00 89.75 89 GLY A O 1
ATOM 682 N N . LYS A 1 90 ? 5.257 10.228 1.149 1.00 86.75 90 LYS A N 1
ATOM 683 C CA . LYS A 1 90 ? 5.558 8.966 0.444 1.00 86.75 90 LYS A CA 1
ATOM 684 C C . LYS A 1 90 ? 5.254 9.065 -1.053 1.00 86.75 90 LYS A C 1
ATOM 686 O O . LYS A 1 90 ? 6.113 8.715 -1.857 1.00 86.75 90 LYS A O 1
ATOM 691 N N . MET A 1 91 ? 4.097 9.613 -1.429 1.00 86.94 91 MET A N 1
ATOM 692 C CA . MET A 1 91 ? 3.725 9.815 -2.836 1.00 86.94 91 MET A CA 1
ATOM 693 C C . MET A 1 91 ? 4.709 10.737 -3.565 1.00 86.94 91 MET A C 1
ATOM 695 O O . MET A 1 91 ? 5.091 10.455 -4.701 1.00 86.94 91 MET A O 1
ATOM 699 N N . LYS A 1 92 ? 5.154 11.818 -2.910 1.00 89.00 92 LYS A N 1
ATOM 700 C CA . LYS A 1 92 ? 6.138 12.752 -3.474 1.00 89.00 92 LYS A CA 1
ATOM 701 C C . LYS A 1 92 ? 7.467 12.057 -3.765 1.00 89.00 92 LYS A C 1
ATOM 703 O O . LYS A 1 92 ? 7.984 12.214 -4.866 1.00 89.00 92 LYS A O 1
ATOM 708 N N . ARG A 1 93 ? 7.992 11.267 -2.821 1.00 85.31 93 ARG A N 1
ATOM 709 C CA . ARG A 1 93 ? 9.234 10.495 -3.020 1.00 85.31 93 ARG A CA 1
ATOM 710 C C . ARG A 1 93 ? 9.113 9.510 -4.178 1.00 85.31 93 ARG A C 1
ATOM 712 O O . ARG A 1 93 ? 9.896 9.603 -5.116 1.00 85.31 93 ARG A O 1
ATOM 719 N N . ALA A 1 94 ? 8.058 8.695 -4.186 1.00 82.12 94 ALA A N 1
ATOM 720 C CA . ALA A 1 94 ? 7.805 7.746 -5.271 1.00 82.12 94 ALA A CA 1
ATOM 721 C C . ALA A 1 94 ? 7.685 8.442 -6.643 1.00 82.12 94 ALA A C 1
ATOM 723 O O . ALA A 1 94 ? 8.158 7.935 -7.657 1.00 82.12 94 ALA A O 1
ATOM 724 N N . SER A 1 95 ? 7.080 9.636 -6.693 1.00 82.31 95 SER A N 1
ATOM 725 C CA . SER A 1 95 ? 6.999 10.423 -7.928 1.00 82.31 95 SER A CA 1
ATOM 726 C C . SER A 1 95 ? 8.352 10.966 -8.392 1.00 82.31 95 SER A C 1
ATOM 728 O O . SER A 1 95 ? 8.550 11.101 -9.600 1.00 82.31 95 SER A O 1
ATOM 730 N N . VAL A 1 96 ? 9.245 11.334 -7.473 1.00 83.00 96 VAL A N 1
ATOM 731 C CA . VAL A 1 96 ? 10.593 11.818 -7.805 1.00 83.00 96 VAL A CA 1
ATOM 732 C C . VAL A 1 96 ? 11.451 10.665 -8.321 1.00 83.00 96 VAL A C 1
ATOM 734 O O . VAL A 1 96 ? 12.057 10.797 -9.380 1.00 83.00 96 VAL A O 1
ATOM 737 N N . GLU A 1 97 ? 11.423 9.520 -7.642 1.00 80.00 97 GLU A N 1
ATOM 738 C CA . GLU A 1 97 ? 12.138 8.302 -8.048 1.00 80.00 97 GLU A CA 1
ATOM 739 C C . GLU A 1 97 ? 11.695 7.821 -9.439 1.00 80.00 97 GLU A C 1
ATOM 741 O O . GLU A 1 97 ? 12.520 7.562 -10.317 1.00 80.00 97 GLU A O 1
ATOM 746 N N . HIS A 1 98 ? 10.383 7.783 -9.698 1.00 79.69 98 HIS A N 1
ATOM 747 C CA . HIS A 1 98 ? 9.867 7.407 -11.015 1.00 79.69 98 HIS A CA 1
ATOM 748 C C . HIS A 1 98 ? 10.293 8.389 -12.117 1.00 79.69 98 HIS A C 1
ATOM 750 O O . HIS A 1 98 ? 10.635 7.992 -13.227 1.00 79.69 98 HIS A O 1
ATOM 756 N N . ARG A 1 99 ? 10.326 9.690 -11.814 1.00 81.50 99 ARG A N 1
ATOM 757 C CA . ARG A 1 99 ? 10.805 10.693 -12.770 1.00 81.50 99 ARG A CA 1
ATOM 758 C C . ARG A 1 99 ? 12.288 10.497 -13.083 1.00 81.50 99 ARG A C 1
ATOM 760 O O . ARG A 1 99 ? 12.676 10.563 -14.243 1.00 81.50 99 ARG A O 1
ATOM 767 N N . GLN A 1 100 ? 13.105 10.251 -12.063 1.00 85.25 100 GLN A N 1
ATOM 768 C CA . GLN A 1 100 ? 14.539 10.033 -12.222 1.00 85.25 100 GLN A CA 1
ATOM 769 C C . GLN A 1 100 ? 14.835 8.803 -13.090 1.00 85.25 100 GLN A C 1
ATOM 771 O O . GLN A 1 100 ? 15.648 8.889 -14.007 1.00 85.25 100 GLN A O 1
ATOM 776 N N . THR A 1 101 ? 14.133 7.693 -12.850 1.00 87.31 101 THR A N 1
ATOM 777 C CA . THR A 1 101 ? 14.281 6.468 -13.656 1.00 87.31 101 THR A CA 1
ATOM 778 C C . THR A 1 101 ? 13.874 6.679 -15.117 1.00 87.31 101 THR A C 1
ATOM 780 O O . THR A 1 101 ? 14.596 6.244 -16.011 1.00 87.31 101 THR A O 1
ATOM 783 N N . MET A 1 102 ? 12.791 7.420 -15.382 1.00 82.25 102 MET A N 1
ATOM 784 C CA . MET A 1 102 ? 12.397 7.795 -16.748 1.00 82.25 102 MET A CA 1
ATOM 785 C C . MET A 1 102 ? 13.468 8.640 -17.452 1.00 82.25 102 MET A C 1
ATOM 787 O O . MET A 1 102 ? 13.834 8.334 -18.584 1.00 82.25 102 MET A O 1
ATOM 791 N N . TYR A 1 103 ? 14.019 9.665 -16.790 1.00 87.06 103 TYR A N 1
ATOM 792 C CA . TYR A 1 103 ? 15.100 10.476 -17.371 1.00 87.06 103 TYR A CA 1
ATOM 793 C C . TYR A 1 103 ? 16.333 9.640 -17.724 1.00 87.06 103 TYR A C 1
ATOM 795 O O . TYR A 1 103 ? 16.891 9.798 -18.807 1.00 87.06 103 TYR A O 1
ATOM 803 N N . GLN A 1 104 ? 16.739 8.731 -16.837 1.00 90.75 104 GLN A N 1
ATOM 804 C CA . GLN A 1 104 ? 17.873 7.838 -17.083 1.00 90.75 104 GLN A CA 1
ATOM 805 C C . GLN A 1 104 ? 17.616 6.890 -18.261 1.00 90.75 104 GLN A C 1
ATOM 807 O O . GLN A 1 104 ? 18.508 6.675 -19.079 1.00 90.75 104 GLN A O 1
ATOM 812 N N . ALA A 1 105 ? 16.398 6.354 -18.379 1.00 88.62 105 ALA A N 1
ATOM 813 C CA . ALA A 1 105 ? 16.016 5.496 -19.496 1.00 88.62 105 ALA A CA 1
ATOM 814 C C . ALA A 1 105 ? 16.045 6.248 -20.836 1.00 88.62 105 ALA A C 1
ATOM 816 O O . ALA A 1 105 ? 16.588 5.732 -21.811 1.00 88.62 105 ALA A O 1
ATOM 817 N N . HIS A 1 106 ? 15.531 7.482 -20.873 1.00 87.19 106 HIS A N 1
ATOM 818 C CA . HIS A 1 106 ? 15.582 8.327 -22.068 1.00 87.19 106 HIS A CA 1
ATOM 819 C C . HIS A 1 106 ? 17.017 8.663 -22.485 1.00 87.19 106 HIS A C 1
ATOM 821 O O . HIS A 1 106 ? 17.354 8.506 -23.655 1.00 87.19 106 HIS A O 1
ATOM 827 N N . ALA A 1 107 ? 17.870 9.065 -21.538 1.00 90.94 107 ALA A N 1
ATOM 828 C CA . ALA A 1 107 ? 19.272 9.363 -21.825 1.00 90.94 107 ALA A CA 1
ATOM 829 C C . ALA A 1 107 ? 20.009 8.140 -22.401 1.00 90.94 107 ALA A C 1
ATOM 831 O O . ALA A 1 107 ? 20.740 8.262 -23.380 1.00 90.94 107 ALA A O 1
ATOM 832 N N . LYS A 1 108 ? 19.760 6.947 -21.842 1.0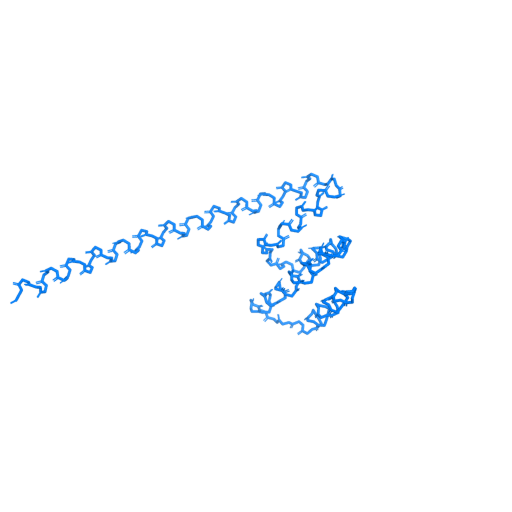0 92.25 108 LYS A N 1
ATOM 833 C CA . LYS A 1 108 ? 20.348 5.695 -22.333 1.00 92.25 108 LYS A CA 1
ATOM 834 C C . LYS A 1 108 ? 19.874 5.342 -23.746 1.00 92.25 108 LYS A C 1
ATOM 836 O O . LYS A 1 108 ? 20.687 4.936 -24.572 1.00 92.25 108 LYS A O 1
ATOM 841 N N . ALA A 1 109 ? 18.579 5.498 -24.021 1.00 88.88 109 ALA A N 1
ATOM 842 C CA . ALA A 1 109 ? 18.014 5.224 -25.340 1.00 88.88 109 ALA A CA 1
ATOM 843 C C . ALA A 1 109 ? 18.606 6.154 -26.410 1.00 88.88 109 ALA A C 1
ATOM 845 O O . ALA A 1 109 ? 18.927 5.703 -27.504 1.00 88.88 109 ALA A O 1
ATOM 846 N N . GLN A 1 110 ? 18.813 7.430 -26.073 1.00 87.88 110 GLN A N 1
ATOM 847 C CA . GLN A 1 110 ? 19.440 8.388 -26.978 1.00 87.88 110 GLN A CA 1
ATOM 848 C C . GLN A 1 110 ? 20.904 8.027 -27.272 1.00 87.88 110 GLN A C 1
ATOM 850 O O . GLN A 1 110 ? 21.277 7.952 -28.437 1.00 87.88 110 GLN A O 1
ATOM 855 N N . SER A 1 111 ? 21.706 7.709 -26.247 1.00 89.00 111 SER A N 1
ATOM 856 C CA . SER A 1 111 ? 23.104 7.307 -26.464 1.00 89.00 111 SER A CA 1
ATOM 857 C C . SER A 1 111 ? 23.236 6.020 -27.288 1.00 89.00 111 SER A C 1
ATOM 859 O O . SER A 1 111 ? 24.196 5.856 -28.027 1.00 89.00 111 SER A O 1
ATOM 861 N N . GLN A 1 112 ? 22.276 5.093 -27.170 1.00 88.25 112 GLN A N 1
ATOM 862 C CA . GLN A 1 112 ? 22.261 3.870 -27.979 1.00 88.25 112 GLN A CA 1
ATOM 863 C C . GLN A 1 112 ? 21.921 4.163 -29.441 1.00 88.25 112 GLN A C 1
ATOM 865 O O . GLN A 1 112 ? 22.606 3.662 -30.326 1.00 88.25 112 GLN A O 1
ATOM 870 N N . ALA A 1 113 ? 20.921 5.011 -29.690 1.00 87.75 113 ALA A N 1
ATOM 871 C CA . ALA A 1 113 ? 20.543 5.405 -31.044 1.00 87.75 113 ALA A CA 1
ATOM 872 C C . ALA A 1 113 ? 21.663 6.175 -31.767 1.00 87.75 113 ALA A C 1
ATOM 874 O O . ALA A 1 113 ? 21.855 5.987 -32.964 1.00 87.75 113 ALA A O 1
ATOM 875 N N . GLU A 1 114 ? 22.418 7.013 -31.048 1.00 90.38 114 GLU A N 1
ATOM 876 C CA . GLU A 1 114 ? 23.578 7.728 -31.597 1.00 90.38 114 GLU A CA 1
ATOM 877 C C . GLU A 1 114 ? 24.696 6.753 -32.012 1.00 90.38 114 GLU A C 1
ATOM 879 O O . GLU A 1 114 ? 25.188 6.847 -33.134 1.00 90.38 114 GLU A O 1
ATOM 884 N N . MET A 1 115 ? 25.023 5.757 -31.174 1.00 86.88 115 MET A N 1
ATOM 885 C CA . MET A 1 115 ? 26.015 4.725 -31.525 1.00 86.88 115 MET A CA 1
ATOM 886 C C . MET A 1 115 ? 25.573 3.843 -32.702 1.00 86.88 115 MET A C 1
ATOM 888 O O . MET A 1 115 ? 26.389 3.492 -33.550 1.00 86.88 115 MET A O 1
ATOM 892 N N . GLU A 1 116 ? 24.291 3.471 -32.774 1.00 87.25 116 GLU A N 1
ATOM 893 C CA . GLU A 1 116 ? 23.755 2.677 -33.890 1.00 87.25 116 GLU A CA 1
ATOM 894 C C . GLU A 1 116 ? 23.751 3.466 -35.207 1.00 87.25 116 GLU A C 1
ATOM 896 O O . GLU A 1 116 ? 24.049 2.904 -36.261 1.00 87.25 116 GLU A O 1
ATOM 901 N N . ALA A 1 117 ? 23.448 4.767 -35.156 1.00 86.50 117 ALA A N 1
ATOM 902 C CA . ALA A 1 117 ? 23.482 5.640 -36.325 1.00 86.50 117 ALA A CA 1
ATOM 903 C C . ALA A 1 117 ? 24.909 5.833 -36.864 1.00 86.50 117 ALA A C 1
ATOM 905 O O . ALA A 1 117 ? 25.103 5.827 -38.079 1.00 86.50 117 ALA A O 1
ATOM 906 N N . GLU A 1 118 ? 25.900 5.970 -35.979 1.00 87.50 118 GLU A N 1
ATOM 907 C CA . GLU A 1 118 ? 27.315 6.075 -36.349 1.00 87.50 118 GLU A CA 1
ATOM 908 C C . GLU A 1 118 ? 27.832 4.767 -36.966 1.00 87.50 118 GLU A C 1
ATOM 910 O O . GLU A 1 118 ? 28.369 4.781 -38.072 1.00 87.50 118 GLU A O 1
ATOM 915 N N . ALA A 1 119 ? 27.544 3.621 -36.339 1.00 87.00 119 ALA A N 1
ATOM 916 C CA . ALA A 1 119 ? 27.907 2.309 -36.878 1.00 87.00 119 ALA A CA 1
ATOM 917 C C . ALA A 1 119 ? 27.253 2.022 -38.246 1.00 87.00 119 ALA A C 1
ATOM 919 O O . ALA A 1 119 ? 27.878 1.438 -39.131 1.00 87.00 119 ALA A O 1
ATOM 920 N N . ALA A 1 120 ? 25.999 2.443 -38.446 1.00 84.31 120 ALA A N 1
ATOM 921 C CA . ALA A 1 120 ? 25.315 2.307 -39.732 1.00 84.31 120 ALA A CA 1
ATOM 922 C C . ALA A 1 120 ? 25.905 3.224 -40.817 1.00 84.31 120 ALA A C 1
ATOM 924 O O . ALA A 1 120 ? 25.931 2.841 -41.987 1.00 84.31 120 ALA A O 1
ATOM 925 N N . ALA A 1 121 ? 26.372 4.420 -40.447 1.00 84.75 121 ALA A N 1
ATOM 926 C CA . ALA A 1 121 ? 27.025 5.341 -41.372 1.00 84.75 121 ALA A CA 1
ATOM 927 C C . ALA A 1 121 ? 28.402 4.824 -41.818 1.00 84.75 121 ALA A C 1
ATOM 929 O O . ALA A 1 121 ? 28.721 4.918 -43.001 1.00 84.75 121 ALA A O 1
ATOM 930 N N . GLU A 1 122 ? 29.182 4.237 -40.905 1.00 82.25 122 GLU A N 1
ATOM 931 C CA . GLU A 1 122 ? 30.462 3.594 -41.230 1.00 82.25 122 GLU A CA 1
ATOM 932 C C . GLU A 1 122 ? 30.269 2.368 -42.131 1.00 82.25 122 GLU A C 1
ATOM 934 O O . GLU A 1 122 ? 30.919 2.266 -43.168 1.00 82.25 122 GLU A O 1
ATOM 939 N N . ALA A 1 123 ? 29.308 1.492 -41.818 1.00 80.81 123 ALA A N 1
ATOM 940 C CA . ALA A 1 123 ? 29.023 0.305 -42.628 1.00 80.81 123 ALA A CA 1
ATOM 941 C C . ALA A 1 123 ? 28.508 0.621 -44.047 1.00 80.81 123 ALA A C 1
ATOM 943 O O . ALA A 1 123 ? 28.617 -0.214 -44.938 1.00 80.81 123 ALA A O 1
ATOM 944 N N . ALA A 1 124 ? 27.919 1.801 -44.270 1.00 79.38 124 ALA A N 1
ATOM 945 C CA . ALA A 1 124 ? 27.485 2.251 -45.595 1.00 79.38 124 ALA A CA 1
ATOM 946 C C . ALA A 1 124 ? 28.609 2.916 -46.415 1.00 79.38 124 ALA A C 1
ATOM 948 O O . ALA A 1 124 ? 28.406 3.206 -47.596 1.00 79.38 124 ALA A O 1
ATOM 949 N N . ALA A 1 125 ? 29.755 3.205 -45.789 1.00 75.88 125 ALA A N 1
ATOM 950 C CA . ALA A 1 125 ? 30.918 3.821 -46.420 1.00 75.88 125 ALA A CA 1
ATOM 951 C C . ALA A 1 125 ? 31.983 2.802 -46.885 1.00 75.88 125 ALA A C 1
ATOM 953 O O . ALA A 1 125 ? 32.929 3.206 -47.566 1.00 75.88 125 ALA A O 1
ATOM 954 N N . GLU A 1 126 ? 31.823 1.517 -46.544 1.00 62.38 126 GLU A N 1
ATOM 955 C CA . GLU A 1 126 ? 32.627 0.369 -47.013 1.00 62.38 126 GLU A CA 1
ATOM 956 C C . GLU A 1 126 ? 32.007 -0.320 -48.242 1.00 62.38 126 GLU A C 1
ATOM 958 O O . GLU A 1 126 ? 32.790 -0.744 -49.127 1.00 62.38 126 GLU A O 1
#

pLDDT: mean 86.43, std 6.73, range [49.62, 93.44]

Organism: NCBI:txid236787

InterPro domains:
  IPR002885 Pentatricopeptide repeat [PF01535] (33-60)
  IPR011990 Tetratricopeptide-like helical domain superfamily [G3DSA:1.25.40.10] (1-126)